Protein AF-A0AAP6RJW6-F1 (afdb_monomer)

Nearest PDB structures (foldseek):
  6rnx-assembly1_A  TM=4.904E-01  e=5.961E-03  Deinococcus deserti VCD115
  3tys-assembly1_A  TM=8.552E-01  e=1.747E-01  Enterococcus faecalis
  4ghj-assembly1_A  TM=7.569E-01  e=2.478E-01  Vibrio vulnificus CMCP6
  2axz-assembly1_A  TM=5.046E-01  e=2.478E-01  Enterococcus faecalis
  4bjk-assembly4_D  TM=2.393E-01  e=7.265E+00  Trypanosoma brucei

Solvent-accessible surface area (backbone atoms only — not comparable to full-atom values): 7847 Å² total; per-residue (Å²): 132,60,70,67,58,55,49,54,52,48,52,53,44,55,76,56,68,78,54,84,79,72,42,45,36,54,49,51,48,53,54,30,56,75,70,73,44,52,73,66,56,50,27,59,76,68,73,44,62,86,66,57,64,68,46,32,74,83,43,82,73,55,68,71,59,44,47,53,53,17,60,76,72,74,49,53,58,46,57,44,70,66,63,59,79,70,84,60,73,79,88,59,93,48,65,66,70,52,57,76,72,42,59,41,97,89,67,45,75,57,52,76,64,60,47,48,54,52,48,52,50,50,45,70,75,67,53,128

pLDDT: mean 85.73, std 14.28, range [45.69, 98.38]

Structure (mmCIF, N/CA/C/O backbone):
data_AF-A0AAP6RJW6-F1
#
_entry.id   AF-A0AAP6RJW6-F1
#
loop_
_atom_site.group_PDB
_atom_site.id
_atom_site.type_symbol
_atom_site.label_atom_id
_atom_site.label_alt_id
_atom_site.label_comp_id
_atom_site.label_asym_id
_atom_site.label_entity_id
_atom_site.label_seq_id
_atom_site.pdbx_PDB_ins_code
_atom_site.Cartn_x
_atom_site.Cartn_y
_atom_site.Cartn_z
_atom_site.occupancy
_atom_site.B_iso_or_equiv
_atom_site.auth_seq_id
_atom_site.auth_comp_id
_atom_site.auth_asym_id
_atom_site.auth_atom_id
_atom_site.pdbx_PDB_model_num
ATOM 1 N N . MET A 1 1 ? -5.893 27.810 -5.122 1.00 53.28 1 MET A N 1
ATOM 2 C CA . MET A 1 1 ? -4.883 27.105 -4.301 1.00 53.28 1 MET A CA 1
ATOM 3 C C . MET A 1 1 ? -3.637 27.977 -4.313 1.00 53.28 1 MET A C 1
ATOM 5 O O . MET A 1 1 ? -3.226 28.340 -5.406 1.00 53.28 1 MET A O 1
ATOM 9 N N . SER A 1 2 ? -3.139 28.436 -3.157 1.00 73.94 2 SER A N 1
ATOM 10 C CA . SER A 1 2 ? -1.992 29.365 -3.119 1.00 73.94 2 SER A CA 1
ATOM 11 C C . SER A 1 2 ? -0.743 28.691 -3.696 1.00 73.94 2 SER A C 1
ATOM 13 O O . SER A 1 2 ? -0.485 27.519 -3.411 1.00 73.94 2 SER A O 1
ATOM 15 N N . THR A 1 3 ? 0.035 29.435 -4.482 1.00 71.19 3 THR A N 1
ATOM 16 C CA . THR A 1 3 ? 1.363 29.031 -4.970 1.00 71.19 3 THR A CA 1
ATOM 17 C C . THR A 1 3 ? 2.305 28.650 -3.831 1.00 71.19 3 THR A C 1
ATOM 19 O O . THR A 1 3 ? 3.178 27.807 -4.020 1.00 71.19 3 THR A O 1
ATOM 22 N N . ASP A 1 4 ? 2.080 29.200 -2.638 1.00 75.69 4 ASP A N 1
ATOM 23 C CA . ASP A 1 4 ? 2.878 28.919 -1.444 1.00 75.69 4 ASP A CA 1
ATOM 24 C C . ASP A 1 4 ? 2.627 27.505 -0.917 1.00 75.69 4 ASP A C 1
ATOM 26 O O . ASP A 1 4 ? 3.545 26.845 -0.447 1.00 75.69 4 ASP A O 1
ATOM 30 N N . PHE A 1 5 ? 1.402 26.992 -1.066 1.00 71.19 5 PHE A N 1
ATOM 31 C CA . PHE A 1 5 ? 1.064 25.631 -0.650 1.00 71.19 5 PHE A CA 1
ATOM 32 C C . PHE A 1 5 ? 1.662 24.585 -1.595 1.00 71.19 5 PHE A C 1
ATOM 34 O O . PHE A 1 5 ? 2.144 23.548 -1.149 1.00 71.19 5 PHE A O 1
ATOM 41 N N . LEU A 1 6 ? 1.660 24.863 -2.903 1.00 63.50 6 LEU A N 1
ATOM 42 C CA . LEU A 1 6 ? 2.291 23.986 -3.891 1.00 63.50 6 LEU A CA 1
ATOM 43 C C . LEU A 1 6 ? 3.815 23.992 -3.752 1.00 63.50 6 LEU A C 1
ATOM 45 O O . LEU A 1 6 ? 4.418 22.929 -3.821 1.00 63.50 6 LEU A O 1
ATOM 49 N N . ARG A 1 7 ? 4.427 25.153 -3.486 1.00 73.19 7 ARG A N 1
ATOM 50 C CA . ARG A 1 7 ? 5.863 25.243 -3.182 1.00 73.19 7 ARG A CA 1
ATOM 51 C C . ARG A 1 7 ? 6.225 24.480 -1.916 1.00 73.19 7 ARG A C 1
ATOM 53 O O . ARG A 1 7 ? 7.118 23.651 -1.972 1.00 73.19 7 ARG A O 1
ATOM 60 N N . PHE A 1 8 ? 5.475 24.670 -0.832 1.00 76.38 8 PHE A N 1
ATOM 61 C CA . PHE A 1 8 ? 5.684 23.940 0.419 1.00 76.38 8 PHE A CA 1
ATOM 62 C C . PHE A 1 8 ? 5.538 22.420 0.244 1.00 76.38 8 PHE A C 1
ATOM 64 O O . PHE A 1 8 ? 6.317 21.642 0.787 1.00 76.38 8 PHE A O 1
ATOM 71 N N . PHE A 1 9 ? 4.559 21.981 -0.552 1.00 72.38 9 PHE A N 1
ATOM 72 C CA . PHE A 1 9 ? 4.356 20.565 -0.850 1.00 72.38 9 PHE A CA 1
ATOM 73 C C . PHE A 1 9 ? 5.494 19.972 -1.699 1.00 72.38 9 PHE A C 1
ATOM 75 O O . PHE A 1 9 ? 5.944 18.861 -1.421 1.00 72.38 9 PHE A O 1
ATOM 82 N N . ILE A 1 10 ? 5.981 20.712 -2.702 1.00 70.81 10 ILE A N 1
ATOM 83 C CA . ILE A 1 10 ? 7.124 20.313 -3.541 1.00 70.81 10 ILE A CA 1
ATOM 84 C C . ILE A 1 10 ? 8.409 20.251 -2.707 1.00 70.81 10 ILE A C 1
ATOM 86 O O . ILE A 1 10 ? 9.109 19.247 -2.749 1.00 70.81 10 ILE A O 1
ATOM 90 N N . GLU A 1 11 ? 8.669 21.261 -1.881 1.00 74.06 11 GLU A N 1
ATOM 91 C CA . GLU A 1 11 ? 9.865 21.362 -1.039 1.00 74.06 11 GLU A CA 1
ATOM 92 C C . GLU A 1 11 ? 9.936 20.220 -0.009 1.00 74.06 11 GLU A C 1
ATOM 94 O O . GLU A 1 11 ? 10.988 19.611 0.184 1.00 74.06 11 GLU A O 1
ATOM 99 N N . ILE A 1 12 ? 8.795 19.832 0.578 1.00 68.31 12 ILE A N 1
ATOM 100 C CA . ILE A 1 12 ? 8.703 18.630 1.421 1.00 68.31 12 ILE A CA 1
ATOM 101 C C . ILE A 1 12 ? 8.926 17.355 0.596 1.00 68.31 12 ILE A C 1
ATOM 103 O O . ILE A 1 12 ? 9.626 16.453 1.043 1.00 68.31 12 ILE A O 1
ATOM 107 N N . SER A 1 13 ? 8.363 17.250 -0.607 1.00 65.81 13 SER A N 1
ATOM 108 C CA . SER A 1 13 ? 8.565 16.069 -1.459 1.00 65.81 13 SER A CA 1
ATOM 109 C C . SER A 1 13 ? 10.032 15.885 -1.878 1.00 65.81 13 SER A C 1
ATOM 111 O O . SER A 1 13 ? 10.511 14.753 -1.973 1.00 65.81 13 SER A O 1
ATOM 113 N N . GLU A 1 14 ? 10.746 16.981 -2.132 1.00 69.25 14 GLU A N 1
ATOM 114 C CA . GLU A 1 14 ? 12.158 16.992 -2.525 1.00 69.25 14 GLU A CA 1
ATOM 115 C C . GLU A 1 1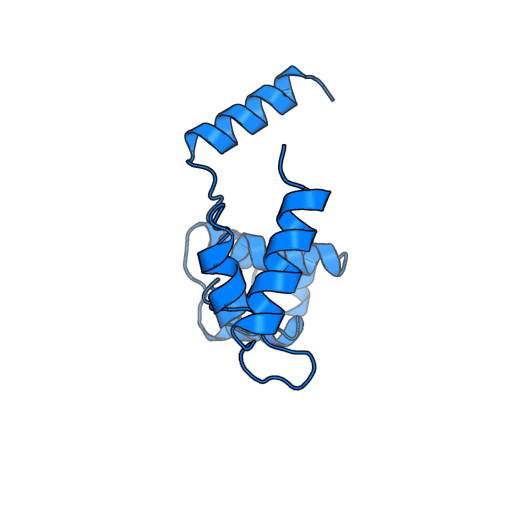4 ? 13.088 16.728 -1.333 1.00 69.25 14 GLU A C 1
ATOM 117 O O . GLU A 1 14 ? 14.011 15.920 -1.447 1.00 69.25 14 GLU A O 1
ATOM 122 N N . ALA A 1 15 ? 12.805 17.314 -0.162 1.00 68.75 15 ALA A N 1
ATOM 123 C CA . ALA A 1 15 ? 13.578 17.096 1.065 1.00 68.75 15 ALA A CA 1
ATOM 124 C C . ALA A 1 15 ? 13.566 15.630 1.539 1.00 68.75 15 ALA A C 1
ATOM 126 O O . ALA A 1 15 ? 14.528 15.168 2.152 1.00 68.75 15 ALA A O 1
ATOM 127 N N . TYR A 1 16 ? 12.502 14.884 1.226 1.00 59.22 16 TYR A N 1
ATOM 128 C CA . TYR A 1 16 ? 12.381 13.446 1.494 1.00 59.22 16 TYR A CA 1
ATOM 129 C C . TYR A 1 16 ? 12.764 12.572 0.283 1.00 59.22 16 TYR A C 1
ATOM 131 O O . TYR A 1 16 ? 12.344 11.419 0.184 1.00 59.22 16 TYR A O 1
ATOM 139 N N . GLY A 1 17 ? 13.574 13.093 -0.646 1.00 45.69 17 GLY A N 1
ATOM 140 C CA . GLY A 1 17 ? 14.262 12.279 -1.649 1.00 45.69 17 GLY A CA 1
ATOM 141 C C . GLY A 1 17 ? 13.339 11.554 -2.630 1.00 45.69 17 GLY A C 1
ATOM 142 O O . GLY A 1 17 ? 13.618 10.414 -2.995 1.00 45.69 17 GLY A O 1
ATOM 143 N N . GLY A 1 18 ? 12.227 12.176 -3.042 1.00 46.66 18 GLY A N 1
ATOM 144 C CA . GLY A 1 18 ? 11.439 11.731 -4.201 1.00 46.66 18 GLY A CA 1
ATOM 145 C C . GLY A 1 18 ? 10.811 10.334 -4.101 1.00 46.66 18 GLY A C 1
ATOM 146 O O . GLY A 1 18 ? 10.297 9.820 -5.096 1.00 46.66 18 GLY A O 1
ATOM 147 N N . LYS A 1 19 ? 10.812 9.708 -2.921 1.00 46.81 19 LYS A N 1
ATOM 148 C CA . LYS A 1 19 ? 10.169 8.419 -2.676 1.00 46.81 19 LYS A CA 1
ATOM 149 C C . LYS A 1 19 ? 9.297 8.549 -1.435 1.00 46.81 19 LYS A C 1
ATOM 151 O O . LYS A 1 19 ? 9.730 8.331 -0.310 1.00 46.81 19 LYS A O 1
ATOM 156 N N . LEU A 1 20 ? 8.035 8.919 -1.649 1.00 52.22 20 LEU A N 1
ATOM 157 C CA . LEU A 1 20 ? 6.987 8.615 -0.679 1.00 52.22 20 LEU A CA 1
ATOM 158 C C . LEU A 1 20 ? 6.956 7.091 -0.558 1.00 52.22 20 LEU A C 1
ATOM 160 O O . LEU A 1 20 ? 6.379 6.413 -1.412 1.00 52.22 20 LEU A O 1
ATOM 164 N N . ASP A 1 21 ? 7.622 6.553 0.463 1.00 61.44 21 ASP A N 1
ATOM 165 C CA . ASP A 1 21 ? 7.487 5.154 0.844 1.00 61.44 21 ASP A CA 1
ATOM 166 C C . ASP A 1 21 ? 6.025 4.935 1.242 1.00 61.44 21 ASP A C 1
ATOM 168 O O . ASP A 1 21 ? 5.621 5.149 2.386 1.00 61.44 21 ASP A O 1
ATOM 172 N N . MET A 1 22 ? 5.199 4.573 0.253 1.00 82.25 22 MET A N 1
ATOM 173 C CA . MET A 1 22 ? 3.795 4.255 0.475 1.00 82.25 22 MET A CA 1
ATOM 174 C C . MET A 1 22 ? 3.732 3.135 1.502 1.00 82.25 22 MET A C 1
ATOM 176 O O . MET A 1 22 ? 4.209 2.016 1.267 1.00 82.25 22 MET A O 1
ATOM 180 N N . THR A 1 23 ? 3.099 3.434 2.629 1.00 91.75 23 THR A N 1
ATOM 181 C CA . THR A 1 23 ? 2.822 2.437 3.652 1.00 91.75 23 THR A CA 1
ATOM 182 C C . THR A 1 23 ? 1.747 1.472 3.157 1.00 91.75 23 THR A C 1
ATOM 184 O O . THR A 1 23 ? 1.050 1.721 2.166 1.00 91.75 23 THR A O 1
ATOM 187 N N . VAL A 1 24 ? 1.568 0.357 3.868 1.00 94.50 24 VAL A N 1
ATOM 188 C CA . VAL A 1 24 ? 0.434 -0.548 3.624 1.00 94.50 24 VAL A CA 1
ATOM 189 C C . VAL A 1 24 ? -0.884 0.224 3.732 1.00 94.50 24 VAL A C 1
ATOM 191 O O . VAL A 1 24 ? -1.752 0.081 2.875 1.00 94.50 24 VAL A O 1
ATOM 194 N N . PHE A 1 25 ? -1.004 1.111 4.729 1.00 95.88 25 PHE A N 1
ATOM 195 C CA . PHE A 1 25 ? -2.180 1.963 4.894 1.00 95.88 25 PHE A CA 1
ATOM 196 C C . PHE A 1 25 ? -2.452 2.828 3.658 1.00 95.88 25 PHE A C 1
ATOM 198 O O . PHE A 1 25 ? -3.597 2.910 3.224 1.00 95.88 25 PHE A O 1
ATOM 205 N N . ASP A 1 26 ? -1.428 3.451 3.069 1.00 94.75 26 ASP A N 1
ATOM 206 C CA . ASP A 1 26 ? -1.625 4.334 1.914 1.00 94.75 26 ASP A CA 1
ATOM 207 C C . ASP A 1 26 ? -2.142 3.565 0.692 1.00 94.75 26 ASP A C 1
ATOM 209 O O . ASP A 1 26 ? -2.994 4.070 -0.042 1.00 94.75 26 ASP A O 1
ATOM 213 N N . ARG A 1 27 ? -1.688 2.318 0.492 1.00 95.06 27 ARG A N 1
ATOM 214 C CA . ARG A 1 27 ? -2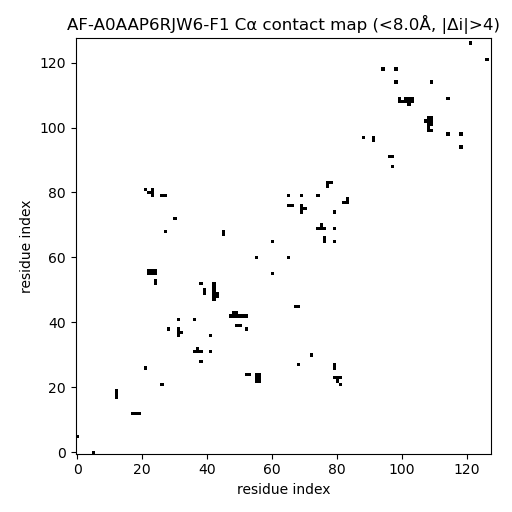.204 1.443 -0.577 1.00 95.06 27 ARG A CA 1
ATOM 215 C C . ARG A 1 27 ? -3.652 1.043 -0.326 1.00 95.06 27 ARG A C 1
ATOM 217 O O . ARG A 1 27 ? -4.471 1.148 -1.233 1.00 95.06 27 ARG A O 1
ATOM 224 N N . VAL A 1 28 ? -3.984 0.657 0.906 1.00 97.19 28 VAL A N 1
ATOM 225 C CA . VAL A 1 28 ? -5.366 0.332 1.295 1.00 97.19 28 VAL A CA 1
ATOM 226 C C . VAL A 1 28 ? -6.281 1.540 1.121 1.00 97.19 28 VAL A C 1
ATOM 228 O O . VAL A 1 28 ? -7.367 1.412 0.565 1.00 97.19 28 VAL A O 1
ATOM 231 N N . LYS A 1 29 ? -5.830 2.731 1.526 1.00 96.19 29 LYS A N 1
ATOM 232 C CA . LYS A 1 29 ? -6.590 3.967 1.346 1.00 96.19 29 LYS A CA 1
ATOM 233 C C . LYS 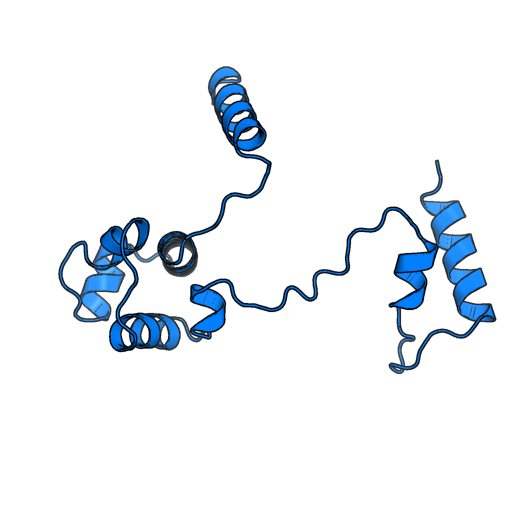A 1 29 ? -6.838 4.267 -0.128 1.00 96.19 29 LYS A C 1
ATOM 235 O O . LYS A 1 29 ? -7.966 4.563 -0.496 1.00 96.19 29 LYS A O 1
ATOM 240 N N . LYS A 1 30 ? -5.826 4.109 -0.981 1.00 95.69 30 LYS A N 1
ATOM 241 C CA . LYS A 1 30 ? -5.973 4.281 -2.431 1.00 95.69 30 LYS A CA 1
ATOM 242 C C . LYS A 1 30 ? -7.016 3.327 -3.034 1.00 95.69 30 LYS A C 1
ATOM 244 O O . LYS A 1 30 ? -7.764 3.733 -3.920 1.00 95.69 30 LYS A O 1
ATOM 249 N N . LEU A 1 31 ? -7.068 2.081 -2.561 1.00 96.75 31 LEU A N 1
ATOM 250 C CA . LEU A 1 31 ? -8.071 1.093 -2.978 1.00 96.75 31 LEU A CA 1
ATOM 251 C C . LEU A 1 31 ? -9.481 1.436 -2.471 1.00 96.75 31 LEU A C 1
ATOM 253 O O . LEU A 1 31 ? -10.455 1.298 -3.206 1.00 96.75 31 LEU A O 1
ATOM 257 N N . ALA A 1 32 ? -9.603 1.922 -1.236 1.00 97.06 32 ALA A N 1
ATOM 258 C CA . ALA A 1 32 ? -10.876 2.388 -0.693 1.00 97.06 32 ALA A CA 1
ATOM 259 C C . ALA A 1 32 ? -11.408 3.605 -1.474 1.00 97.06 32 ALA A C 1
AT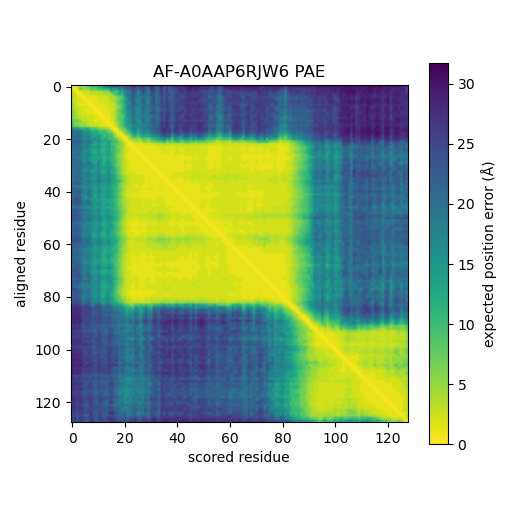OM 261 O O . ALA A 1 32 ? -12.561 3.614 -1.909 1.00 97.06 32 ALA A O 1
ATOM 262 N N . ASP A 1 33 ? -10.533 4.580 -1.745 1.00 94.88 33 ASP A N 1
ATOM 263 C CA . ASP A 1 33 ? -10.852 5.785 -2.514 1.00 94.88 33 ASP A CA 1
ATOM 264 C C . ASP A 1 33 ? -11.303 5.434 -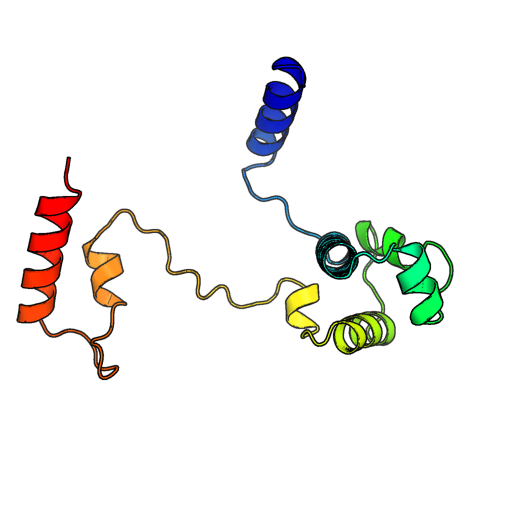3.949 1.00 94.88 33 ASP A C 1
ATOM 266 O O . ASP A 1 33 ? -12.260 6.026 -4.455 1.00 94.88 33 ASP A O 1
ATOM 270 N N . SER A 1 34 ? -10.684 4.437 -4.603 1.00 94.44 34 SER A N 1
ATOM 271 C CA . SER A 1 34 ? -11.079 4.004 -5.957 1.00 94.44 34 SER A CA 1
ATOM 272 C C . SER A 1 34 ? -12.460 3.342 -6.003 1.00 94.44 34 SER A C 1
ATOM 274 O O . SER A 1 34 ? -13.169 3.471 -7.003 1.00 94.44 34 SER A O 1
ATOM 276 N N . GLN A 1 35 ? -12.874 2.695 -4.911 1.00 95.50 35 GLN A N 1
ATOM 277 C CA . GLN A 1 35 ? -14.221 2.145 -4.735 1.00 95.50 35 GLN A CA 1
ATOM 278 C C . GLN A 1 35 ? -15.209 3.134 -4.097 1.00 95.50 35 GLN A C 1
ATOM 280 O O . GLN A 1 35 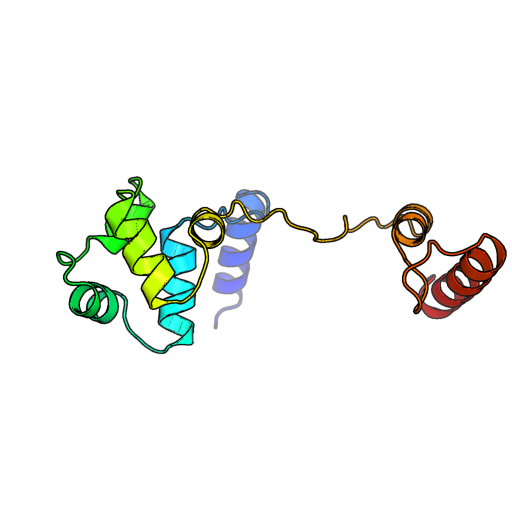? -16.367 2.778 -3.884 1.00 95.50 35 GLN A O 1
ATOM 285 N N . LYS A 1 36 ? -14.783 4.375 -3.820 1.00 96.81 36 LYS A N 1
ATOM 286 C CA . LYS A 1 36 ? -15.584 5.421 -3.162 1.00 96.81 36 LYS A CA 1
ATOM 287 C C . LYS A 1 36 ? -16.145 4.998 -1.797 1.00 96.81 36 LYS A C 1
ATOM 289 O O . LYS A 1 36 ? -17.247 5.409 -1.443 1.00 96.81 36 LYS A O 1
ATOM 294 N N . ILE A 1 37 ? -15.392 4.196 -1.045 1.00 96.81 37 ILE A N 1
ATOM 295 C CA . ILE A 1 37 ? -15.730 3.823 0.334 1.00 96.81 37 ILE A CA 1
ATOM 296 C C . ILE A 1 37 ? -14.777 4.500 1.313 1.00 96.81 37 ILE A C 1
ATOM 298 O O . ILE A 1 37 ? -13.598 4.706 1.019 1.00 96.81 37 ILE A O 1
ATOM 302 N N . SER A 1 38 ? -15.274 4.836 2.499 1.00 97.12 38 SER A N 1
ATOM 303 C CA . SER A 1 38 ? -14.415 5.365 3.558 1.00 97.12 38 SER A CA 1
ATOM 304 C C . SER A 1 38 ? -13.620 4.250 4.251 1.00 97.12 38 SER A C 1
ATOM 306 O O . SER A 1 38 ? -13.989 3.076 4.225 1.00 97.12 38 SER A O 1
ATOM 308 N N . ILE A 1 39 ? -12.525 4.608 4.932 1.00 97.75 39 ILE A N 1
ATOM 309 C CA . ILE A 1 39 ? -11.766 3.648 5.757 1.00 97.75 39 ILE A CA 1
ATOM 310 C C . ILE A 1 39 ? -12.642 3.051 6.863 1.00 97.75 39 ILE A C 1
ATOM 312 O O . ILE A 1 39 ? -12.508 1.875 7.177 1.00 97.75 39 ILE A O 1
ATOM 316 N N . VAL A 1 40 ? -13.547 3.849 7.433 1.00 97.06 40 VAL A N 1
ATOM 317 C CA . VAL A 1 40 ? -14.461 3.390 8.486 1.00 97.06 40 VAL A CA 1
ATOM 318 C C . VAL A 1 40 ? -15.448 2.366 7.927 1.00 97.06 40 VAL A C 1
ATOM 320 O O . VAL A 1 40 ? -15.625 1.312 8.523 1.00 97.06 40 VAL A O 1
ATOM 323 N N . GLU A 1 41 ? -16.017 2.621 6.747 1.00 97.62 41 GLU A N 1
ATOM 324 C CA . GLU A 1 41 ? -16.890 1.656 6.063 1.00 97.62 41 GLU A CA 1
ATOM 325 C C . GLU A 1 41 ? -16.150 0.357 5.724 1.00 97.62 41 GLU A C 1
ATOM 327 O O . GLU A 1 41 ? -16.710 -0.729 5.853 1.00 97.62 41 GLU A O 1
ATOM 332 N N . LEU A 1 42 ? -14.884 0.441 5.305 1.00 98.12 42 LEU A N 1
ATOM 333 C CA . LEU A 1 42 ? -14.057 -0.740 5.065 1.00 98.12 42 LEU A CA 1
ATOM 334 C C . LEU A 1 42 ? -13.825 -1.541 6.357 1.00 98.12 42 LEU A C 1
ATOM 336 O O . LEU A 1 42 ? -13.932 -2.766 6.338 1.00 98.12 42 LEU A O 1
ATOM 340 N N . GLU A 1 43 ? -13.532 -0.869 7.475 1.00 97.75 43 GLU A N 1
ATOM 341 C CA . GLU A 1 43 ? -13.400 -1.520 8.785 1.00 97.75 43 GLU A CA 1
ATOM 342 C C . GLU A 1 43 ? -14.696 -2.240 9.179 1.00 97.75 43 GLU A C 1
ATOM 344 O O . GLU A 1 43 ? -14.642 -3.394 9.596 1.00 97.75 43 GLU A O 1
ATOM 349 N N . GLU A 1 44 ? -15.855 -1.612 8.976 1.00 97.62 44 GLU A N 1
ATOM 350 C CA . GLU A 1 44 ? -17.165 -2.214 9.249 1.00 97.62 44 GLU A CA 1
ATOM 351 C C . GLU A 1 44 ? -17.430 -3.442 8.366 1.00 97.62 44 GLU A C 1
ATOM 353 O O . GLU A 1 44 ? -17.806 -4.499 8.873 1.00 97.62 44 GLU A O 1
ATOM 358 N N . LYS A 1 45 ? -17.163 -3.348 7.058 1.00 97.25 45 LYS A N 1
ATOM 359 C CA . LYS A 1 45 ? -17.338 -4.465 6.112 1.00 97.25 45 LYS A CA 1
ATOM 360 C C . LYS A 1 45 ? -16.447 -5.666 6.418 1.00 97.25 45 LYS A C 1
ATOM 362 O O . LYS A 1 45 ? -16.851 -6.799 6.169 1.00 97.25 45 LYS A O 1
ATOM 367 N N . LEU A 1 46 ? -15.246 -5.424 6.940 1.00 97.50 46 LEU A N 1
ATOM 368 C CA . LEU A 1 46 ? -14.285 -6.466 7.309 1.00 97.50 46 LEU A CA 1
ATOM 369 C C . LEU A 1 46 ? -14.421 -6.928 8.764 1.00 97.50 46 LEU A C 1
ATOM 371 O O . LEU A 1 46 ? -13.646 -7.776 9.206 1.00 97.50 46 LEU A O 1
ATOM 375 N N . ASN A 1 47 ? -15.387 -6.384 9.511 1.00 97.44 47 ASN A N 1
ATOM 376 C CA . ASN A 1 47 ? -15.569 -6.635 10.939 1.00 97.44 47 ASN A CA 1
ATOM 377 C C . ASN A 1 47 ? -14.297 -6.337 11.765 1.00 97.44 47 ASN A C 1
ATOM 379 O O . ASN A 1 47 ? -13.909 -7.079 12.670 1.00 97.44 47 ASN A O 1
ATOM 383 N N . PHE A 1 48 ? -13.604 -5.251 11.423 1.00 97.44 48 PHE A N 1
ATOM 384 C CA . PHE A 1 48 ? -12.441 -4.757 12.149 1.00 97.44 48 PHE A CA 1
ATOM 385 C C . PHE A 1 48 ? -12.857 -3.737 13.209 1.00 97.44 48 PHE A C 1
ATOM 387 O O . PHE A 1 48 ? -13.804 -2.972 13.048 1.00 97.44 48 PHE A O 1
ATOM 394 N N . SER A 1 49 ? -12.094 -3.678 14.302 1.00 96.19 49 SER A N 1
ATOM 395 C CA . SER A 1 49 ? -12.245 -2.608 15.287 1.00 96.19 49 SER A CA 1
ATOM 396 C C . SER A 1 49 ? -11.958 -1.248 14.652 1.00 96.19 49 SER A C 1
ATOM 398 O O . SER A 1 49 ? -10.999 -1.109 13.888 1.00 96.19 49 SER A O 1
ATOM 400 N N . ARG A 1 50 ? -12.719 -0.230 15.053 1.00 94.25 50 ARG A N 1
ATOM 401 C CA . ARG A 1 50 ? -12.531 1.152 14.600 1.00 94.25 50 ARG A CA 1
ATOM 402 C C . ARG A 1 50 ? -11.078 1.615 14.764 1.00 94.25 50 ARG A C 1
ATOM 404 O O . ARG A 1 50 ? -10.458 1.353 15.795 1.00 94.25 50 ARG A O 1
ATOM 411 N N . ASN A 1 51 ? -10.553 2.328 13.772 1.00 93.31 51 ASN A N 1
ATOM 412 C CA . ASN A 1 51 ? -9.163 2.791 13.670 1.00 93.31 51 ASN A CA 1
ATOM 413 C C . ASN A 1 51 ? -8.095 1.687 13.529 1.00 93.31 51 ASN A C 1
ATOM 415 O O . ASN A 1 51 ? -6.898 1.999 13.538 1.00 93.31 51 ASN A O 1
ATOM 419 N N . SER A 1 52 ? -8.479 0.416 13.370 1.00 95.94 52 SER A N 1
ATOM 420 C CA . SER A 1 52 ? -7.528 -0.680 13.152 1.00 95.94 52 SER A CA 1
ATOM 421 C C . SER A 1 52 ? -6.668 -0.465 11.910 1.00 95.94 52 SER A C 1
ATOM 423 O O . SER A 1 52 ? -5.490 -0.812 11.942 1.00 95.94 52 SER A O 1
ATOM 425 N N . LEU A 1 53 ? -7.225 0.064 10.818 1.00 97.00 53 LEU A N 1
ATOM 426 C CA . LEU A 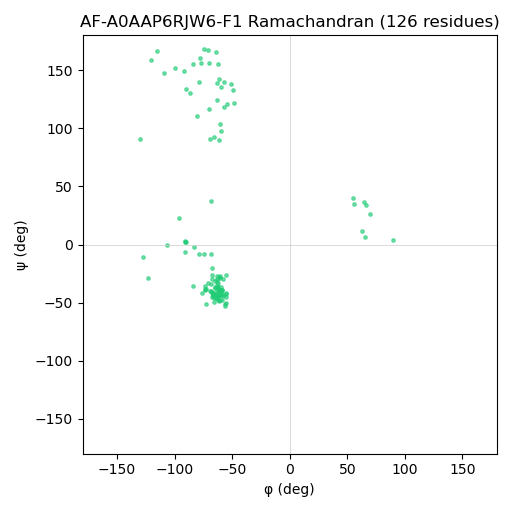1 53 ? -6.468 0.296 9.588 1.00 97.00 53 LEU A CA 1
ATOM 427 C C . LEU A 1 53 ? -5.526 1.491 9.742 1.00 97.00 53 LEU A C 1
ATOM 429 O O . LEU A 1 53 ? -4.378 1.429 9.313 1.00 97.00 53 LEU A O 1
ATOM 433 N N . TYR A 1 54 ? -5.949 2.554 10.431 1.00 95.62 54 TYR A N 1
ATOM 434 C CA . TYR A 1 54 ? -5.088 3.714 10.700 1.00 95.62 54 TYR A CA 1
ATOM 435 C C . TYR A 1 54 ? -3.837 3.363 11.516 1.00 95.62 54 TYR A C 1
ATOM 437 O O . TYR A 1 54 ? -2.796 4.003 11.341 1.00 95.62 54 TYR A O 1
ATOM 445 N N . ALA A 1 55 ? -3.905 2.334 12.369 1.00 95.56 55 ALA A N 1
ATOM 446 C CA . ALA A 1 55 ? -2.744 1.836 13.104 1.00 95.56 55 ALA A CA 1
ATOM 447 C C . ALA A 1 55 ? -1.621 1.343 12.172 1.00 95.56 55 ALA A C 1
ATOM 449 O O . ALA A 1 55 ? -0.448 1.458 12.527 1.00 95.56 55 ALA A O 1
ATOM 450 N N . TRP A 1 56 ? -1.947 0.901 10.950 1.00 95.69 56 TRP A N 1
ATOM 451 C CA . TRP A 1 56 ? -0.975 0.358 9.991 1.00 95.69 56 TRP A CA 1
ATOM 452 C C . TRP A 1 56 ? 0.014 1.394 9.446 1.00 95.69 56 TRP A C 1
ATOM 454 O O . TRP A 1 56 ? 0.985 1.041 8.783 1.00 95.69 56 TRP A O 1
ATOM 464 N N . LYS A 1 57 ? -0.197 2.680 9.755 1.00 91.81 57 LYS A N 1
ATOM 465 C CA . LYS A 1 57 ? 0.804 3.734 9.541 1.00 91.81 57 LYS A CA 1
ATOM 466 C C . LYS A 1 57 ? 2.030 3.584 10.444 1.00 91.81 57 LYS A C 1
ATOM 468 O O . LYS A 1 57 ? 3.085 4.116 10.125 1.00 91.81 57 LYS A O 1
ATOM 473 N N . LYS A 1 58 ? 1.869 2.944 11.606 1.00 90.62 58 LYS A N 1
ATOM 474 C CA . LYS A 1 58 ? 2.894 2.841 12.658 1.00 90.62 58 LYS A CA 1
ATOM 475 C C . LYS A 1 58 ? 3.230 1.399 13.025 1.00 90.62 58 LYS A C 1
ATOM 477 O O . LYS A 1 58 ? 4.342 1.134 13.468 1.00 90.62 58 LYS A O 1
ATOM 482 N N . SER A 1 59 ? 2.283 0.478 12.876 1.00 91.00 59 SER A N 1
ATOM 483 C CA . SER A 1 59 ? 2.449 -0.937 13.202 1.00 91.00 59 SER A CA 1
ATOM 484 C C . SER A 1 59 ? 2.218 -1.825 11.984 1.00 91.00 59 SER A C 1
ATOM 486 O O . SER A 1 59 ? 1.573 -1.432 11.015 1.00 91.00 59 SER A O 1
ATOM 488 N N . LYS A 1 60 ? 2.756 -3.047 12.019 1.00 89.62 60 LYS A N 1
ATOM 489 C CA . LYS A 1 60 ? 2.491 -4.034 10.970 1.00 89.62 60 LYS A CA 1
ATOM 490 C C . LYS A 1 60 ? 1.111 -4.676 11.183 1.00 89.62 60 LYS A C 1
ATOM 492 O O . LYS A 1 60 ? 0.762 -4.959 12.331 1.00 89.62 60 LYS A O 1
ATOM 497 N N . PRO A 1 61 ? 0.337 -4.919 10.111 1.00 93.94 61 PRO A N 1
ATOM 498 C CA . PRO A 1 61 ? -0.888 -5.706 10.196 1.00 93.94 61 PRO A CA 1
ATOM 499 C C . PRO A 1 61 ? -0.592 -7.143 10.637 1.00 93.94 61 PRO A C 1
ATOM 501 O O . PRO A 1 61 ? 0.502 -7.657 10.396 1.00 93.94 61 PRO A O 1
ATOM 504 N N . SER A 1 62 ? -1.584 -7.812 11.229 1.00 96.25 62 SER A N 1
ATOM 505 C CA . SER A 1 62 ? -1.553 -9.275 11.298 1.00 96.25 62 SER A CA 1
ATOM 506 C C . SER A 1 62 ? -1.767 -9.863 9.903 1.00 96.25 62 SER A C 1
ATOM 508 O O . SER A 1 62 ? -2.374 -9.219 9.043 1.00 96.25 62 SER A O 1
ATOM 510 N N . ILE A 1 63 ? -1.289 -11.091 9.699 1.00 96.38 63 ILE A N 1
ATOM 511 C CA . ILE A 1 63 ? -1.443 -11.820 8.432 1.00 96.38 63 ILE A CA 1
ATOM 512 C C . ILE A 1 63 ? -2.929 -11.923 8.070 1.00 96.38 63 ILE A C 1
ATOM 514 O O . ILE A 1 63 ? -3.318 -11.441 7.012 1.00 96.38 63 ILE A O 1
ATOM 518 N N . ASP A 1 64 ? -3.770 -12.378 9.002 1.00 97.56 64 ASP A N 1
ATOM 519 C CA . ASP A 1 64 ? -5.216 -12.532 8.784 1.00 97.56 64 ASP A CA 1
ATOM 520 C C . ASP A 1 64 ? -5.897 -11.236 8.324 1.00 97.56 64 ASP A C 1
ATOM 522 O O . ASP A 1 64 ? -6.726 -11.234 7.414 1.00 97.56 64 ASP A O 1
ATOM 526 N N . LYS A 1 65 ? -5.544 -10.093 8.934 1.00 97.44 65 LYS A N 1
ATOM 527 C CA . LYS A 1 65 ? -6.148 -8.811 8.552 1.00 97.44 65 LYS A CA 1
ATOM 528 C C . LYS A 1 65 ? -5.630 -8.318 7.204 1.00 97.44 65 LYS A C 1
ATOM 530 O O . LYS A 1 65 ? -6.388 -7.704 6.457 1.00 97.44 65 LYS A O 1
ATOM 535 N N . LEU A 1 66 ? -4.353 -8.554 6.902 1.00 98.00 66 LEU A N 1
ATOM 536 C CA . LEU A 1 66 ? -3.771 -8.219 5.606 1.00 98.00 66 LEU A CA 1
ATOM 537 C C . LEU A 1 66 ? -4.441 -9.026 4.486 1.00 98.00 66 LEU A C 1
ATOM 539 O O . LEU A 1 66 ? -4.823 -8.446 3.473 1.00 98.00 66 LEU A O 1
ATOM 543 N N . GLU A 1 67 ? -4.632 -10.329 4.694 1.00 98.12 67 GLU A N 1
ATOM 544 C CA . GLU A 1 67 ? -5.318 -11.222 3.757 1.00 98.12 67 GLU A CA 1
ATOM 545 C C . GLU A 1 67 ? -6.784 -10.836 3.562 1.00 98.12 67 GLU A C 1
ATOM 547 O O . GLU A 1 67 ? -7.247 -10.763 2.429 1.00 98.12 67 GLU A O 1
ATOM 552 N N . ALA A 1 68 ? -7.510 -10.511 4.634 1.00 98.38 68 ALA A N 1
ATOM 553 C CA . ALA A 1 68 ? -8.901 -10.072 4.525 1.00 98.38 68 ALA A CA 1
ATOM 554 C C . ALA A 1 68 ? -9.049 -8.809 3.656 1.00 98.38 68 ALA A C 1
ATOM 556 O O . ALA A 1 68 ? -9.939 -8.742 2.807 1.00 98.38 68 ALA A O 1
ATOM 557 N N . VAL A 1 69 ? -8.151 -7.830 3.816 1.00 98.19 69 VAL A N 1
ATOM 558 C CA . VAL A 1 69 ? -8.134 -6.627 2.968 1.00 98.19 69 VAL A CA 1
ATOM 559 C C . VAL A 1 69 ? -7.756 -6.971 1.524 1.00 98.19 69 VAL A C 1
ATOM 561 O O . VAL A 1 69 ? -8.397 -6.480 0.596 1.00 98.19 69 VAL A O 1
ATOM 564 N N . ALA A 1 70 ? -6.748 -7.824 1.325 1.00 98.00 70 ALA A N 1
ATOM 565 C CA . ALA A 1 70 ? -6.312 -8.263 -0.000 1.00 98.00 70 ALA A CA 1
ATOM 566 C C . ALA A 1 70 ? -7.455 -8.951 -0.768 1.00 98.00 70 ALA A C 1
ATOM 568 O O . ALA A 1 70 ? -7.767 -8.568 -1.895 1.00 98.00 70 ALA A O 1
ATOM 569 N N . ASN A 1 71 ? -8.152 -9.875 -0.106 1.00 98.25 71 ASN A N 1
ATOM 570 C CA . ASN A 1 71 ? -9.290 -10.608 -0.652 1.00 98.25 71 ASN A CA 1
ATOM 571 C C . ASN A 1 71 ? -10.476 -9.691 -0.967 1.00 98.25 71 ASN A C 1
ATOM 573 O O . ASN A 1 71 ? -11.084 -9.828 -2.025 1.00 98.25 71 ASN A O 1
ATOM 577 N N . TYR A 1 72 ? -10.785 -8.728 -0.092 1.00 98.25 72 TYR A N 1
ATOM 578 C CA . TYR A 1 72 ? -11.870 -7.770 -0.329 1.00 98.25 72 TYR A CA 1
ATOM 579 C C . TYR A 1 72 ? -11.651 -6.935 -1.595 1.00 98.25 72 TYR A C 1
ATOM 581 O O . TYR A 1 72 ? -12.593 -6.683 -2.345 1.00 98.25 72 TYR A O 1
ATOM 589 N N . PHE A 1 73 ? -10.408 -6.520 -1.853 1.00 97.31 73 PHE A N 1
ATOM 590 C CA . PHE A 1 73 ? -10.064 -5.732 -3.037 1.00 97.31 73 PHE A CA 1
ATOM 591 C C . PHE A 1 73 ? -9.645 -6.570 -4.253 1.00 97.31 73 PHE A C 1
ATOM 593 O O . PHE A 1 73 ? -9.451 -5.999 -5.325 1.00 97.31 73 PHE A O 1
ATOM 600 N N . GLY A 1 74 ? -9.505 -7.891 -4.112 1.00 96.56 74 GLY A N 1
ATOM 601 C CA . GLY A 1 74 ? -9.039 -8.776 -5.183 1.00 96.56 74 GLY A CA 1
ATOM 602 C C . GLY A 1 74 ? -7.584 -8.528 -5.596 1.00 96.56 74 GLY A C 1
ATOM 603 O O . GLY A 1 74 ? -7.255 -8.641 -6.774 1.00 96.56 74 GLY A O 1
ATOM 604 N N . VAL A 1 75 ? -6.719 -8.154 -4.649 1.00 96.06 75 VAL A N 1
ATOM 605 C CA . VAL A 1 75 ? -5.283 -7.901 -4.873 1.00 96.06 75 VAL A CA 1
ATOM 606 C C . VAL A 1 75 ? -4.426 -8.906 -4.104 1.00 96.06 75 VAL A C 1
ATOM 608 O O . VAL A 1 75 ? -4.913 -9.586 -3.205 1.00 96.06 75 VAL A O 1
ATOM 611 N N . SER A 1 76 ? -3.133 -8.993 -4.419 1.00 96.31 76 SER A N 1
ATOM 612 C CA . SER A 1 76 ? -2.196 -9.812 -3.644 1.00 96.31 76 SER A CA 1
ATOM 613 C C . SER A 1 76 ? -1.790 -9.122 -2.335 1.00 96.31 76 SER A C 1
ATOM 615 O O . SER A 1 76 ? -1.799 -7.894 -2.206 1.00 96.31 76 SER A O 1
ATOM 617 N N . THR A 1 77 ? -1.370 -9.905 -1.343 1.00 95.69 77 THR A N 1
ATOM 618 C CA . THR A 1 77 ? -0.741 -9.350 -0.135 1.00 95.69 77 THR A CA 1
ATOM 619 C C . THR A 1 77 ? 0.595 -8.675 -0.465 1.00 95.69 77 THR A C 1
ATOM 621 O O . THR A 1 77 ? 0.930 -7.660 0.146 1.00 95.69 77 THR A O 1
ATOM 624 N N . ASP A 1 78 ? 1.319 -9.157 -1.480 1.00 93.12 78 ASP A N 1
ATOM 625 C CA . ASP A 1 78 ? 2.537 -8.520 -1.991 1.00 93.12 78 ASP A CA 1
ATOM 626 C C . ASP A 1 78 ? 2.282 -7.122 -2.567 1.00 93.12 78 ASP A C 1
ATOM 628 O O . ASP A 1 78 ? 3.082 -6.219 -2.306 1.00 93.12 78 ASP A O 1
ATOM 632 N N . TYR A 1 79 ? 1.147 -6.898 -3.244 1.00 93.38 79 TYR A N 1
ATOM 633 C CA . TYR A 1 79 ? 0.715 -5.560 -3.661 1.00 93.38 79 TYR A CA 1
ATOM 634 C C . TYR A 1 79 ? 0.620 -4.631 -2.453 1.00 93.38 79 TYR A C 1
ATOM 636 O O . TYR A 1 79 ? 1.243 -3.568 -2.421 1.00 93.38 79 TYR A O 1
ATOM 644 N N . LEU A 1 80 ? -0.121 -5.049 -1.420 1.00 94.44 80 LEU A N 1
ATOM 645 C CA . LEU A 1 80 ? -0.337 -4.249 -0.211 1.00 94.44 80 LEU A CA 1
ATOM 646 C C . LEU A 1 80 ? 0.972 -3.964 0.540 1.00 94.44 80 LEU A C 1
ATOM 648 O O . LEU A 1 80 ? 1.162 -2.864 1.065 1.00 94.44 80 LEU A O 1
ATOM 652 N N . LEU A 1 81 ? 1.893 -4.927 0.549 1.00 92.38 81 LEU A N 1
ATOM 653 C CA . LEU A 1 81 ? 3.222 -4.795 1.147 1.00 92.38 81 LEU A CA 1
ATOM 654 C C . LEU A 1 81 ? 4.215 -4.025 0.267 1.00 92.38 81 LEU A C 1
ATOM 656 O O . LEU A 1 81 ? 5.307 -3.710 0.736 1.00 92.38 81 LEU A O 1
ATOM 660 N N . GLY A 1 82 ? 3.858 -3.704 -0.979 1.00 88.25 82 GLY A N 1
ATOM 661 C CA . GLY A 1 82 ? 4.744 -3.016 -1.915 1.00 88.25 82 GLY A CA 1
ATOM 662 C C . GLY A 1 82 ? 5.909 -3.868 -2.405 1.00 88.25 82 GLY A C 1
ATOM 663 O O . GLY A 1 82 ? 6.952 -3.317 -2.742 1.00 88.25 82 GLY A O 1
ATOM 664 N N . ARG A 1 83 ? 5.748 -5.192 -2.407 1.00 85.00 83 ARG A N 1
ATOM 665 C CA . ARG A 1 83 ? 6.754 -6.165 -2.854 1.00 85.00 83 ARG A CA 1
ATOM 666 C C . ARG A 1 83 ? 6.643 -6.513 -4.326 1.00 85.00 83 ARG A C 1
ATOM 668 O O . ARG A 1 83 ? 7.379 -7.373 -4.799 1.00 85.00 83 ARG A O 1
ATOM 675 N N . GLU A 1 84 ? 5.724 -5.872 -5.039 1.00 74.75 84 GLU A N 1
ATOM 676 C CA . GLU A 1 84 ? 5.616 -6.059 -6.475 1.00 74.75 84 GLU A CA 1
ATOM 677 C C . GLU A 1 84 ? 6.973 -5.780 -7.102 1.00 74.75 84 GLU A C 1
ATOM 679 O O . GLU A 1 84 ? 7.534 -4.693 -6.938 1.00 74.75 84 GLU A O 1
ATOM 684 N N . ILE A 1 85 ? 7.508 -6.792 -7.782 1.00 59.03 85 ILE A N 1
ATOM 685 C CA . ILE A 1 85 ? 8.698 -6.641 -8.599 1.00 59.03 85 ILE A CA 1
ATOM 686 C C . ILE A 1 85 ? 8.300 -5.609 -9.638 1.00 59.03 85 ILE A C 1
ATOM 688 O O . ILE A 1 85 ? 7.500 -5.880 -10.535 1.00 59.03 85 ILE A O 1
ATOM 692 N N . SER A 1 86 ? 8.776 -4.382 -9.464 1.00 53.56 86 SER A N 1
ATOM 693 C CA . SER A 1 86 ? 8.573 -3.353 -10.453 1.00 53.56 86 SER A CA 1
ATOM 694 C C . SER A 1 86 ? 9.345 -3.788 -11.689 1.00 53.56 86 SER A C 1
ATOM 696 O O . SER A 1 86 ? 10.503 -3.418 -11.844 1.00 53.56 86 SER A O 1
ATOM 698 N N . ASN A 1 87 ? 8.678 -4.486 -12.608 1.00 51.66 87 ASN A N 1
ATOM 699 C CA . ASN A 1 87 ? 9.036 -4.520 -14.026 1.00 51.66 87 ASN A CA 1
ATOM 700 C C . ASN A 1 87 ? 8.779 -3.136 -14.646 1.00 51.66 87 ASN A C 1
ATOM 702 O O . ASN A 1 87 ? 8.287 -3.014 -15.763 1.00 51.66 87 ASN A O 1
ATOM 706 N N . LYS A 1 88 ? 9.044 -2.057 -13.899 1.00 51.31 88 LYS A N 1
ATOM 707 C CA . LYS A 1 88 ? 9.222 -0.758 -14.511 1.00 51.31 88 LYS A CA 1
ATOM 708 C C . LYS A 1 88 ? 10.547 -0.904 -15.246 1.00 51.31 88 LYS A C 1
ATOM 710 O O . LYS A 1 88 ? 11.540 -1.159 -14.556 1.00 51.31 88 LYS A O 1
ATOM 715 N N . PRO A 1 89 ? 10.581 -0.814 -16.588 1.00 53.22 89 PRO A N 1
ATOM 716 C CA . PRO A 1 89 ? 11.858 -0.723 -17.274 1.00 53.22 89 PRO A CA 1
ATOM 717 C C . PRO A 1 89 ? 12.642 0.376 -16.564 1.00 53.22 89 PRO A C 1
ATOM 719 O O . PRO A 1 89 ? 12.067 1.418 -16.218 1.00 53.22 89 PRO A O 1
ATOM 722 N N . LYS A 1 90 ? 13.911 0.102 -16.243 1.00 55.56 90 LYS A N 1
ATOM 723 C CA . LYS A 1 90 ? 14.801 1.161 -15.777 1.00 55.56 90 LYS A CA 1
ATOM 724 C C . LYS A 1 90 ? 14.623 2.303 -16.770 1.00 55.56 90 LYS A C 1
ATOM 726 O O . LYS A 1 90 ? 14.758 2.091 -17.970 1.00 55.56 90 LYS A O 1
ATOM 731 N N . GLN A 1 91 ? 14.223 3.474 -16.286 1.00 61.84 91 GLN A N 1
ATOM 732 C CA . GLN A 1 91 ? 14.313 4.668 -17.109 1.00 61.84 91 GLN A CA 1
ATOM 733 C C . GLN A 1 91 ? 15.807 4.938 -17.249 1.00 61.84 91 GLN A C 1
ATOM 735 O O . GLN A 1 91 ? 16.410 5.531 -16.359 1.00 61.84 91 GLN A O 1
ATOM 740 N N . SER A 1 92 ? 16.411 4.376 -18.292 1.00 70.25 92 SER A N 1
ATOM 741 C CA . SER A 1 92 ? 17.721 4.785 -18.757 1.00 70.25 92 SER A CA 1
ATOM 742 C C . SER A 1 92 ? 17.507 5.889 -19.783 1.00 70.25 92 SER A C 1
ATOM 744 O O . SER A 1 92 ? 16.668 5.783 -20.679 1.00 70.25 92 SER A O 1
ATOM 746 N N . ASP A 1 93 ? 18.281 6.960 -19.646 1.00 77.50 93 ASP A N 1
ATOM 747 C CA . ASP A 1 93 ? 18.432 7.942 -20.721 1.00 77.50 93 ASP A CA 1
ATOM 748 C C . ASP A 1 93 ? 19.336 7.389 -21.842 1.00 77.50 93 ASP A C 1
ATOM 750 O O . ASP A 1 93 ? 19.456 7.987 -22.912 1.00 77.50 93 ASP A O 1
ATOM 754 N N . ASP A 1 94 ? 19.964 6.233 -21.603 1.00 85.44 94 ASP A N 1
ATOM 755 C CA . ASP A 1 94 ? 20.714 5.481 -22.595 1.00 85.44 94 ASP A CA 1
ATOM 756 C C . ASP A 1 94 ? 19.762 4.655 -23.469 1.00 85.44 94 ASP A C 1
ATOM 758 O O . ASP A 1 94 ? 19.145 3.686 -23.015 1.00 85.44 94 ASP A O 1
ATOM 762 N N . LEU A 1 95 ? 19.650 5.068 -24.732 1.00 87.31 95 LEU A N 1
ATOM 763 C CA . LEU A 1 95 ? 18.810 4.426 -25.736 1.00 87.31 95 LEU A CA 1
ATOM 764 C C . LEU A 1 95 ? 19.258 2.989 -26.033 1.00 87.31 95 LEU A C 1
ATOM 766 O O . LEU A 1 95 ? 18.408 2.158 -26.346 1.00 87.31 95 LEU A O 1
ATOM 770 N N . ASP A 1 96 ? 20.553 2.684 -25.933 1.00 85.81 96 ASP A N 1
ATOM 771 C CA . ASP A 1 96 ? 21.056 1.341 -26.226 1.00 85.81 96 ASP A CA 1
ATOM 772 C C . ASP A 1 96 ? 20.656 0.353 -25.116 1.00 85.81 96 ASP A C 1
ATOM 774 O O . ASP A 1 96 ? 20.181 -0.741 -25.420 1.00 85.81 96 ASP A O 1
ATOM 778 N N . GLU A 1 97 ? 20.682 0.779 -23.846 1.00 84.81 97 GLU A N 1
ATOM 779 C CA . GLU A 1 97 ? 20.179 -0.025 -22.715 1.00 84.81 97 GLU A CA 1
ATOM 780 C C . GLU A 1 97 ? 18.666 -0.305 -22.831 1.00 84.81 97 GLU A C 1
ATOM 782 O O . GLU A 1 97 ? 18.194 -1.389 -22.470 1.00 84.81 97 GLU A O 1
ATOM 787 N N . VAL A 1 98 ? 17.885 0.643 -23.369 1.00 86.25 98 VAL A N 1
ATOM 788 C CA . VAL A 1 98 ? 16.456 0.413 -23.642 1.00 86.25 98 VAL A CA 1
ATOM 789 C C . VAL A 1 98 ? 16.288 -0.643 -24.729 1.00 86.25 98 VAL A C 1
ATOM 791 O O . VAL A 1 98 ? 15.518 -1.584 -24.540 1.00 86.25 98 VAL A O 1
ATOM 794 N N . LEU A 1 99 ? 17.004 -0.505 -25.849 1.00 89.06 99 LEU A N 1
ATOM 795 C CA . LEU A 1 99 ? 16.871 -1.389 -27.010 1.00 89.06 99 LEU A CA 1
ATOM 796 C C . LEU A 1 99 ? 17.253 -2.845 -26.709 1.00 89.06 99 LEU A C 1
ATOM 798 O O . LEU A 1 99 ? 16.697 -3.742 -27.334 1.00 89.06 99 LEU A O 1
ATOM 802 N N . ASP A 1 100 ? 18.125 -3.094 -25.732 1.00 85.38 100 ASP A N 1
ATOM 803 C CA . ASP A 1 100 ? 18.495 -4.449 -25.295 1.00 85.38 100 ASP A CA 1
ATOM 804 C C . ASP A 1 100 ? 17.367 -5.219 -24.601 1.00 85.38 100 ASP A C 1
ATOM 806 O O . ASP A 1 100 ? 17.401 -6.446 -24.524 1.00 85.38 100 ASP A O 1
ATOM 810 N N . ASN A 1 101 ? 16.356 -4.509 -24.102 1.00 83.44 101 ASN A N 1
ATOM 811 C CA . ASN A 1 101 ? 15.212 -5.101 -23.412 1.00 83.44 101 ASN A CA 1
ATOM 812 C C . ASN A 1 101 ? 13.927 -5.071 -24.256 1.00 83.44 101 ASN A C 1
ATOM 814 O O . ASN A 1 101 ? 12.876 -5.516 -23.789 1.00 83.44 101 ASN A O 1
ATOM 818 N N . VAL A 1 102 ? 13.983 -4.522 -25.475 1.00 86.56 102 VAL A N 1
ATOM 819 C CA . VAL A 1 102 ? 12.837 -4.464 -26.387 1.00 86.56 102 VAL A CA 1
ATOM 820 C C . VAL A 1 102 ? 12.765 -5.757 -27.192 1.00 86.56 102 VAL A C 1
ATOM 822 O O . VAL A 1 102 ? 13.743 -6.191 -27.796 1.00 86.56 102 VAL A O 1
ATOM 825 N N . MET A 1 103 ? 11.573 -6.345 -27.216 1.00 87.94 103 MET A N 1
ATOM 826 C CA . MET A 1 103 ? 11.264 -7.513 -28.034 1.00 87.94 103 MET A CA 1
ATOM 827 C C . MET A 1 103 ? 10.529 -7.091 -29.305 1.00 87.94 103 MET A C 1
ATOM 829 O O . MET A 1 103 ? 9.806 -6.088 -29.323 1.00 87.94 103 MET A O 1
ATOM 833 N N . SER A 1 104 ? 10.691 -7.892 -30.351 1.00 88.75 104 SER A N 1
ATOM 834 C CA . SER A 1 104 ? 9.874 -7.845 -31.555 1.00 88.75 104 SER A CA 1
ATOM 835 C C . SER A 1 104 ? 8.412 -8.199 -31.239 1.00 88.75 104 SER A C 1
ATOM 837 O O . SER A 1 104 ? 8.069 -8.706 -30.167 1.00 88.75 104 SER A O 1
ATOM 839 N N . PHE A 1 105 ? 7.519 -7.906 -32.184 1.00 89.75 105 PHE A N 1
ATOM 840 C CA . PHE A 1 105 ? 6.085 -8.177 -32.071 1.00 89.75 105 PHE A CA 1
ATOM 841 C C . PHE A 1 105 ? 5.761 -9.665 -31.842 1.00 89.75 105 PHE A C 1
ATOM 843 O O . PHE A 1 105 ? 4.762 -9.986 -31.201 1.00 89.75 105 PHE A O 1
ATOM 850 N N . ASP A 1 106 ? 6.601 -10.565 -32.341 1.00 90.62 106 ASP A N 1
ATOM 851 C CA . ASP A 1 106 ? 6.514 -12.014 -32.149 1.00 90.62 106 ASP A CA 1
ATOM 852 C C . ASP A 1 106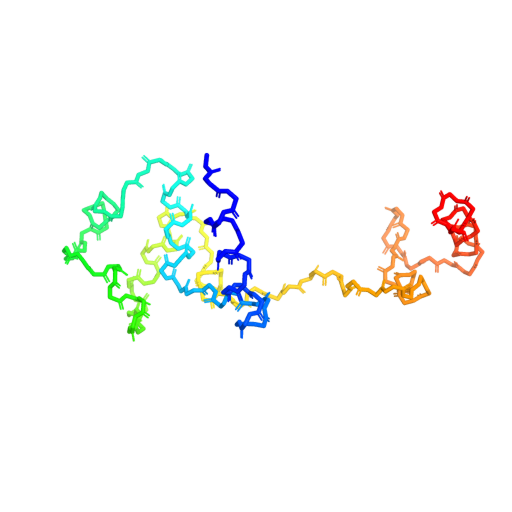 ? 7.140 -12.511 -30.832 1.00 90.62 106 ASP A C 1
ATOM 854 O O . ASP A 1 106 ? 7.026 -13.693 -30.513 1.00 90.62 106 ASP A O 1
ATOM 858 N N . GLY A 1 107 ? 7.719 -11.616 -30.026 1.00 86.62 107 GLY A N 1
ATOM 859 C CA . GLY A 1 107 ? 8.265 -11.923 -28.703 1.00 86.62 107 GLY A CA 1
ATOM 860 C C . GLY A 1 107 ? 9.730 -12.355 -28.696 1.00 86.62 107 GLY A C 1
ATOM 861 O O . GLY A 1 107 ? 10.247 -12.678 -27.627 1.00 86.62 107 GLY A O 1
ATOM 862 N N . GLU A 1 108 ? 10.399 -12.336 -29.848 1.00 87.56 108 GLU A N 1
ATOM 863 C CA . GLU A 1 108 ? 11.833 -12.602 -29.952 1.00 87.56 108 GLU A CA 1
ATOM 864 C C . GLU A 1 108 ? 12.663 -11.335 -29.671 1.00 87.56 108 GLU A C 1
ATOM 866 O O . GLU A 1 108 ? 12.175 -10.214 -29.870 1.00 87.56 108 GLU A O 1
ATOM 871 N N . PRO A 1 109 ? 13.926 -11.467 -29.226 1.00 87.06 109 PRO A N 1
ATOM 872 C CA . PRO A 1 109 ? 14.848 -10.339 -29.159 1.00 87.06 109 PRO A CA 1
ATOM 873 C C . PRO A 1 109 ? 15.014 -9.684 -30.533 1.00 87.06 109 PRO A C 1
ATOM 875 O O . PRO A 1 109 ? 15.116 -10.378 -31.543 1.00 87.06 109 PRO A O 1
ATOM 878 N N . LEU A 1 110 ? 15.071 -8.351 -30.569 1.00 89.94 110 LEU A N 1
ATOM 879 C CA . LEU A 1 110 ? 15.357 -7.623 -31.806 1.00 89.94 110 LEU A CA 1
ATOM 880 C C . LEU A 1 110 ? 16.722 -8.026 -32.369 1.00 89.94 110 LEU A C 1
ATOM 882 O O . LEU A 1 110 ? 17.716 -8.084 -31.638 1.00 89.94 110 LEU A O 1
ATOM 886 N N . ASP A 1 111 ? 16.775 -8.246 -33.680 1.00 90.75 111 ASP A N 1
ATOM 887 C CA . ASP A 1 111 ? 18.042 -8.425 -34.372 1.00 90.75 111 ASP A CA 1
ATOM 888 C C . ASP A 1 111 ? 18.796 -7.092 -34.540 1.00 90.75 111 ASP A C 1
ATOM 890 O O . ASP A 1 111 ? 18.275 -5.997 -34.297 1.00 90.75 111 ASP A O 1
ATOM 894 N N . ASP A 1 112 ? 20.065 -7.182 -34.940 1.00 90.31 112 ASP A N 1
ATOM 895 C CA . ASP A 1 112 ? 20.934 -6.011 -35.066 1.00 90.31 112 ASP A CA 1
ATOM 896 C C . ASP A 1 112 ? 20.455 -5.014 -36.130 1.00 90.31 112 ASP A C 1
ATOM 898 O O . ASP A 1 112 ? 20.697 -3.810 -35.997 1.00 90.31 112 ASP A O 1
ATOM 902 N N . HIS A 1 113 ? 19.783 -5.491 -37.180 1.00 91.44 113 HIS A N 1
ATOM 903 C CA . HIS A 1 113 ? 19.289 -4.632 -38.246 1.00 91.4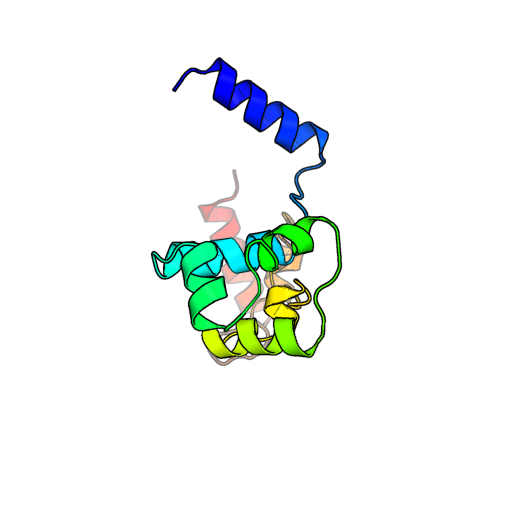4 113 HIS A CA 1
ATOM 904 C C . HIS A 1 113 ? 18.093 -3.812 -37.764 1.00 91.44 113 HIS A C 1
ATOM 906 O O . HIS A 1 113 ? 18.101 -2.581 -37.867 1.00 91.44 113 HIS A O 1
ATOM 912 N N . ASP A 1 114 ? 17.104 -4.475 -37.173 1.00 91.62 114 ASP A N 1
ATOM 913 C CA . ASP A 1 114 ? 15.896 -3.841 -36.658 1.00 91.62 114 ASP A CA 1
ATOM 914 C C . ASP A 1 114 ? 16.214 -2.895 -35.498 1.00 91.62 114 ASP A C 1
ATOM 916 O O . ASP A 1 114 ? 15.671 -1.784 -35.422 1.00 91.62 114 ASP A O 1
ATOM 920 N N . ARG A 1 115 ? 17.172 -3.274 -34.641 1.00 92.56 115 ARG A N 1
ATOM 921 C CA . ARG A 1 115 ? 17.703 -2.401 -33.588 1.00 92.56 115 ARG A CA 1
ATOM 922 C C . ARG A 1 115 ? 18.230 -1.085 -34.164 1.00 92.56 115 ARG A C 1
ATOM 924 O O . ARG A 1 115 ? 17.926 -0.023 -33.618 1.00 92.56 115 ARG A O 1
ATOM 931 N N . GLU A 1 116 ? 18.989 -1.122 -35.260 1.00 92.62 116 GLU A N 1
ATOM 932 C CA . GLU A 1 116 ? 19.530 0.086 -35.898 1.00 92.62 116 GLU A CA 1
ATOM 933 C C . GLU A 1 116 ? 18.428 0.951 -36.526 1.00 92.62 116 GLU A C 1
ATOM 935 O O . GLU A 1 116 ? 18.429 2.173 -36.356 1.00 92.62 116 GLU A O 1
ATOM 940 N N . VAL A 1 117 ? 17.448 0.339 -37.196 1.00 94.12 117 VAL A N 1
ATOM 941 C CA . VAL A 1 117 ? 16.322 1.065 -37.808 1.00 94.12 117 VAL A CA 1
ATOM 942 C C . VAL A 1 117 ? 15.516 1.817 -36.746 1.00 94.12 117 VAL A C 1
ATOM 944 O O . VAL A 1 117 ? 15.240 3.014 -36.891 1.00 94.12 117 VAL A O 1
ATOM 947 N N . ILE A 1 118 ? 15.176 1.143 -35.645 1.00 92.94 118 ILE A N 1
ATOM 948 C CA . ILE A 1 118 ? 14.432 1.739 -34.530 1.00 92.94 118 ILE A CA 1
ATOM 949 C C . ILE A 1 118 ? 15.268 2.832 -33.853 1.00 92.94 118 ILE A C 1
ATOM 951 O O . ILE A 1 118 ? 14.755 3.925 -33.590 1.00 92.94 118 ILE A O 1
ATOM 955 N N . ARG A 1 119 ? 16.566 2.585 -33.625 1.00 92.94 119 ARG A N 1
ATOM 956 C CA . ARG A 1 119 ? 17.507 3.572 -33.070 1.00 92.94 119 ARG A CA 1
ATOM 957 C C . ARG A 1 119 ? 17.532 4.847 -33.911 1.00 92.94 119 ARG A C 1
ATOM 959 O O . ARG A 1 119 ? 17.383 5.941 -33.362 1.00 92.94 119 ARG A O 1
ATOM 966 N N . ALA A 1 120 ? 17.701 4.718 -35.225 1.00 93.19 120 ALA A N 1
ATOM 967 C CA . ALA A 1 120 ? 17.742 5.845 -36.149 1.00 93.19 120 ALA A CA 1
ATOM 968 C C . ALA A 1 120 ? 16.428 6.641 -36.132 1.00 93.19 120 ALA A C 1
ATOM 970 O O . ALA A 1 120 ? 16.454 7.872 -36.044 1.00 93.19 120 ALA A O 1
ATOM 971 N N . TYR A 1 121 ? 15.281 5.955 -36.136 1.00 93.81 121 TYR A N 1
ATOM 972 C CA . TYR A 1 121 ? 13.969 6.599 -36.053 1.00 93.81 121 TYR A CA 1
ATOM 973 C C . TYR A 1 121 ? 13.789 7.394 -34.751 1.00 93.81 121 TYR A C 1
ATOM 975 O O . TYR A 1 121 ? 13.400 8.565 -34.785 1.00 93.81 121 TYR A O 1
ATOM 983 N N . LEU A 1 122 ? 14.103 6.793 -33.600 1.00 92.25 122 LEU A N 1
ATOM 984 C CA . LEU A 1 122 ? 13.941 7.436 -32.294 1.00 92.25 122 LEU A CA 1
ATOM 985 C C . LEU A 1 122 ? 14.887 8.630 -32.124 1.00 92.25 122 LEU A C 1
ATOM 987 O O . LEU A 1 122 ? 14.443 9.695 -31.686 1.00 92.25 122 LEU A O 1
ATOM 991 N N . LYS A 1 123 ? 16.152 8.499 -32.547 1.00 90.06 123 LYS A N 1
ATOM 992 C CA . LYS A 1 123 ? 17.105 9.620 -32.570 1.00 90.06 123 LYS A CA 1
ATOM 993 C C . LYS A 1 123 ? 16.633 10.740 -33.496 1.00 90.06 123 LYS A C 1
ATOM 995 O O . LYS A 1 123 ? 16.701 11.897 -33.108 1.00 90.06 123 LYS A O 1
ATOM 1000 N N . GLY A 1 124 ? 16.096 10.425 -34.674 1.00 92.19 124 GLY A N 1
ATOM 1001 C CA . GLY A 1 124 ? 15.572 11.438 -35.596 1.00 92.19 124 GLY A CA 1
ATOM 1002 C C . GLY A 1 124 ? 14.309 12.145 -35.091 1.00 92.19 124 GLY A C 1
ATOM 1003 O O . GLY A 1 124 ? 14.113 13.328 -35.359 1.00 92.19 124 GLY A O 1
ATOM 1004 N N . ARG A 1 125 ? 13.436 11.441 -34.357 1.00 93.44 125 ARG A N 1
ATOM 1005 C CA . ARG A 1 125 ? 12.160 11.991 -33.870 1.00 93.44 125 ARG A CA 1
ATOM 1006 C C . ARG A 1 125 ? 12.290 12.780 -32.568 1.00 93.44 125 ARG A C 1
ATOM 1008 O O . ARG A 1 125 ? 11.529 13.735 -32.380 1.00 93.44 125 ARG A O 1
ATOM 1015 N N . PHE A 1 126 ? 13.177 12.337 -31.676 1.00 85.81 126 PHE A N 1
ATOM 1016 C CA . PHE A 1 126 ? 13.275 12.805 -30.289 1.00 85.81 126 PHE A CA 1
ATOM 1017 C C . PHE A 1 126 ? 14.680 13.254 -29.868 1.00 85.81 126 PHE A C 1
ATOM 1019 O O . PHE A 1 126 ? 14.814 13.856 -28.802 1.00 85.81 126 PHE A O 1
ATOM 1026 N N . GLY A 1 127 ? 15.715 12.989 -30.670 1.00 79.12 127 GLY A N 1
ATOM 1027 C CA . GLY A 1 127 ? 17.033 13.585 -30.471 1.00 79.12 127 GLY A CA 1
ATOM 1028 C C . GLY A 1 127 ? 16.931 15.098 -30.642 1.00 79.12 127 GLY A C 1
ATOM 1029 O O . GLY A 1 127 ? 16.398 15.573 -31.644 1.00 79.12 127 GLY A O 1
ATOM 1030 N N . LYS A 1 128 ? 17.359 15.841 -29.620 1.00 61.84 128 LYS A N 1
ATOM 1031 C CA . LYS A 1 128 ? 17.462 17.303 -29.674 1.00 61.84 128 LYS A CA 1
ATOM 1032 C C . LYS A 1 128 ? 18.650 17.736 -30.520 1.00 61.84 128 LYS A C 1
ATOM 1034 O O . LYS A 1 128 ? 19.691 17.048 -30.438 1.00 61.84 128 LYS A O 1
#

Organism: Enterococcus faecalis (NCBI:txid1351)

Sequence (128 aa):
MSTDFLRFFIEISEAYGGKLDMTVFDRVKKLADSQKISIVELEEKLNFSRNSLYAWKKSKPSIDKLEAVANYFGVSTDYLLGREISNKPKQSDDLDEVLDNVMSFDGEPLDDHDREVIRAYLKGRFGK

Mean predicted aligned error: 13.88 Å

InterPro domains:
  IPR001387 Cro/C1-type, helix-turn-helix domain [PF12844] (27-81)
  IPR001387 Cro/C1-type, helix-turn-helix domain [PS50943] (28-80)
  IPR001387 Cro/C1-type, helix-turn-helix domain [SM00530] (27-80)
  IPR001387 Cro/C1-type, helix-turn-helix domain [cd00093] (26-80)
  IPR010982 Lambda repressor-like, DNA-binding domain superfamily [G3DSA:1.10.260.40] (26-123)
  IPR010982 Lambda repressor-like, DNA-binding domain superfamily [SSF47413] (21-84)

Secondary structure (DSSP, 8-state):
--HHHHHHHHHHHHHTTT-----HHHHHHHHHHHTT--HHHHHHHTTPPTTTTGGGGTSPPPHHHHHHHHHHHT--HHHHHT-----PPP--S-HHHHHTTPBPTTSSBPPHHHHHHHHHHHHHHH--

Radius of gyration: 21.76 Å; Cα contacts (8 Å, |Δi|>4): 74; chains: 1; bounding box: 38×42×54 Å

Foldseek 3Di:
DDPVVVVVVVVVCVVVPVDPPQFLLNLLCVLCVVVPHDPQRVCVVLVHDPCPSVCSVPDPDDPVVLVSSCVVSVHDSCVSHVVPPPPPQPPDPDLVSVLQPDADPVRHRDDPVVSVVVVVVCCVVPPD